Protein AF-A0A368U7F1-F1 (afdb_monomer_lite)

Radius of gyration: 12.05 Å; chains: 1; bounding box: 25×25×38 Å

Organism: NCBI:t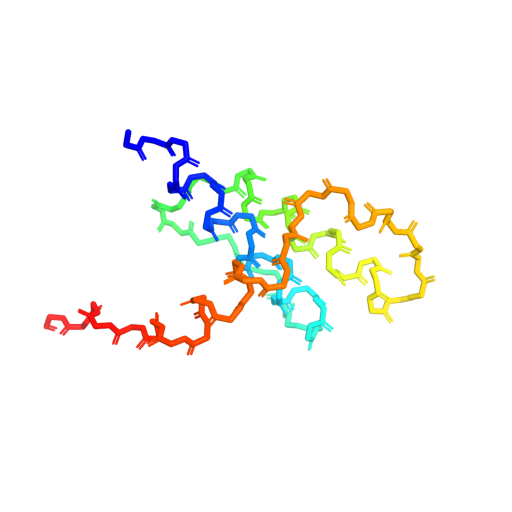xid2282306

pLDDT: mean 71.11, std 15.4, range [36.59, 90.94]

Foldseek 3Di:
DVVVLLLLLLLCLLVCLLVVHDDDQDPPRPSVNSPNSNV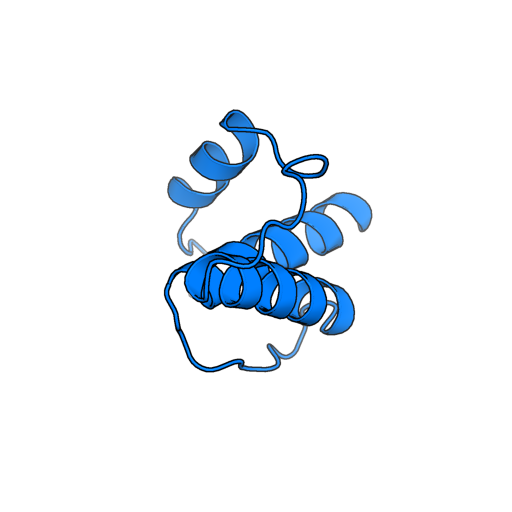NNVCVNVVNDDDPPRDDPVRNVVSVVDDDPPDD

Structure (mmCIF, N/CA/C/O backbone):
data_AF-A0A368U7F1-F1
#
_entry.id   AF-A0A368U7F1-F1
#
loop_
_atom_site.group_PDB
_atom_site.id
_atom_site.type_symbol
_atom_site.label_atom_id
_atom_site.label_alt_id
_atom_site.label_comp_id
_atom_site.label_asym_id
_atom_site.label_entity_id
_atom_site.label_seq_id
_atom_site.pdbx_PDB_ins_code
_atom_site.Cartn_x
_atom_site.Cartn_y
_atom_site.Cartn_z
_atom_site.occupancy
_atom_site.B_iso_or_equiv
_atom_site.auth_seq_id
_atom_site.auth_comp_id
_atom_site.auth_asym_id
_atom_site.auth_atom_id
_atom_site.pdbx_PDB_model_num
ATOM 1 N N . MET A 1 1 ? -7.101 15.718 11.058 1.00 55.34 1 MET A N 1
ATOM 2 C CA . MET A 1 1 ? -7.119 14.295 11.476 1.00 55.34 1 MET A CA 1
ATOM 3 C C . MET A 1 1 ? -7.400 13.341 10.308 1.00 55.34 1 MET A C 1
ATOM 5 O O . MET A 1 1 ? -6.567 12.489 10.025 1.00 55.34 1 MET A O 1
ATOM 9 N N . TYR A 1 2 ? -8.481 13.547 9.544 1.00 62.66 2 TYR A N 1
ATOM 10 C CA . TYR A 1 2 ? -8.871 12.705 8.400 1.00 62.66 2 TYR A CA 1
ATOM 11 C C . TYR A 1 2 ? -7.794 12.509 7.313 1.00 62.66 2 TYR A C 1
ATOM 13 O O . TYR A 1 2 ? -7.541 11.379 6.908 1.00 62.66 2 TYR A O 1
ATOM 21 N N . ARG A 1 3 ? -7.091 13.567 6.876 1.00 68.62 3 ARG A N 1
ATOM 22 C CA . ARG A 1 3 ? -6.083 13.493 5.789 1.00 68.62 3 ARG A CA 1
ATOM 23 C C . ARG A 1 3 ? -4.976 12.453 6.036 1.00 68.62 3 ARG A C 1
ATOM 25 O O . ARG A 1 3 ? -4.535 11.808 5.091 1.00 68.62 3 ARG A O 1
ATOM 32 N N . ARG A 1 4 ? -4.556 12.268 7.295 1.00 76.19 4 ARG A N 1
ATOM 33 C CA . ARG A 1 4 ? -3.522 11.291 7.681 1.00 76.19 4 ARG A CA 1
ATOM 34 C C . ARG A 1 4 ? -4.051 9.858 7.604 1.00 76.19 4 ARG A C 1
ATOM 36 O O . ARG A 1 4 ? -3.371 9.002 7.061 1.00 76.19 4 ARG A O 1
ATOM 43 N N . ILE A 1 5 ? -5.286 9.625 8.050 1.00 77.19 5 ILE A N 1
ATOM 44 C CA . ILE A 1 5 ? -5.954 8.315 7.966 1.00 77.19 5 ILE A CA 1
ATOM 45 C C . ILE A 1 5 ? -6.126 7.896 6.500 1.00 77.19 5 ILE A C 1
ATOM 47 O O . ILE A 1 5 ? -5.746 6.793 6.124 1.00 77.19 5 ILE A O 1
ATOM 51 N N . TYR A 1 6 ? -6.616 8.804 5.648 1.00 81.06 6 TYR A N 1
ATOM 52 C CA . TYR A 1 6 ? -6.759 8.559 4.208 1.00 81.06 6 TYR A CA 1
ATOM 53 C C . TYR A 1 6 ? -5.418 8.282 3.516 1.00 81.06 6 TYR A C 1
ATOM 55 O O . TYR A 1 6 ? -5.357 7.466 2.598 1.00 81.06 6 TYR A O 1
ATOM 63 N N . ARG A 1 7 ? -4.342 8.952 3.942 1.00 81.44 7 ARG A N 1
ATOM 64 C CA . ARG A 1 7 ? -3.010 8.747 3.370 1.00 81.44 7 ARG A CA 1
ATOM 65 C C . ARG A 1 7 ? -2.382 7.433 3.817 1.00 81.44 7 ARG A C 1
ATOM 67 O O . ARG A 1 7 ? -1.873 6.707 2.974 1.00 81.44 7 ARG A O 1
ATOM 74 N N . ASN A 1 8 ? -2.497 7.091 5.097 1.00 84.50 8 ASN A N 1
ATOM 75 C CA . ASN A 1 8 ? -2.041 5.805 5.621 1.00 84.50 8 ASN A CA 1
ATOM 76 C C . ASN A 1 8 ? -2.794 4.641 4.963 1.00 84.50 8 ASN A C 1
ATOM 78 O O . ASN A 1 8 ? -2.175 3.650 4.598 1.00 84.50 8 ASN A O 1
ATOM 82 N N . ALA A 1 9 ? -4.104 4.791 4.735 1.00 84.25 9 ALA A N 1
ATOM 83 C CA . ALA A 1 9 ? -4.907 3.820 3.995 1.00 84.25 9 ALA A CA 1
ATOM 84 C C . ALA A 1 9 ? -4.349 3.564 2.590 1.00 84.25 9 ALA A C 1
ATOM 86 O O . ALA A 1 9 ? -4.180 2.414 2.194 1.00 84.25 9 ALA A O 1
ATOM 87 N N . TRP A 1 10 ? -4.034 4.633 1.853 1.00 87.19 10 TRP A N 1
ATOM 88 C CA . TRP A 1 10 ? -3.452 4.527 0.516 1.00 87.19 10 TRP A CA 1
ATOM 89 C C . TRP A 1 10 ? -2.055 3.893 0.545 1.00 87.19 10 TRP A C 1
ATOM 91 O O . TRP A 1 10 ? -1.794 2.986 -0.236 1.00 87.19 10 TRP A O 1
ATOM 101 N N . ILE A 1 11 ? -1.185 4.292 1.481 1.00 86.50 11 ILE A N 1
ATOM 102 C CA . ILE A 1 11 ? 0.165 3.713 1.612 1.00 86.50 11 ILE A CA 1
ATOM 103 C C . ILE A 1 11 ? 0.079 2.213 1.912 1.00 86.50 11 ILE A C 1
ATOM 105 O O . ILE A 1 11 ? 0.779 1.418 1.288 1.00 86.50 11 ILE A O 1
ATOM 109 N N . GLN A 1 12 ? -0.801 1.818 2.833 1.00 86.00 12 GLN A N 1
ATOM 110 C CA . GLN A 1 12 ? -1.004 0.416 3.186 1.00 86.00 12 GLN A CA 1
ATOM 111 C C . GLN A 1 12 ? -1.474 -0.399 1.977 1.00 86.00 12 GLN A C 1
ATOM 113 O O . GLN A 1 12 ? -0.918 -1.459 1.701 1.00 86.00 12 GLN A O 1
ATOM 118 N N . 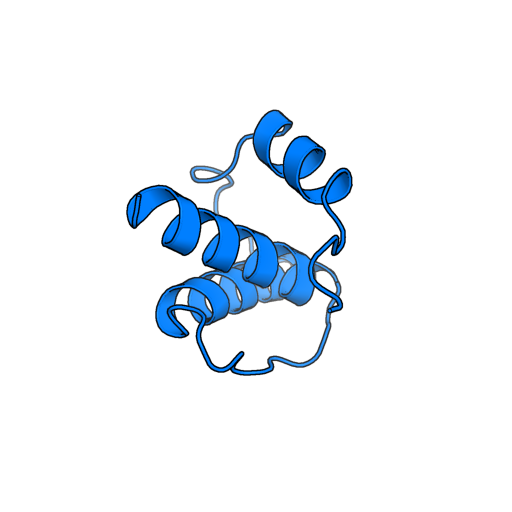GLY A 1 13 ? -2.445 0.130 1.225 1.00 88.06 13 GLY A N 1
ATOM 119 C CA . GLY A 1 13 ? -2.894 -0.470 -0.027 1.00 88.06 13 GLY A CA 1
ATOM 120 C C . GLY A 1 13 ? -1.740 -0.647 -1.008 1.00 88.06 13 GLY A C 1
ATOM 121 O O . GLY A 1 13 ? -1.515 -1.753 -1.485 1.00 88.06 13 GLY A O 1
ATOM 122 N N . PHE A 1 14 ? -0.964 0.412 -1.246 1.00 89.69 14 PHE A N 1
ATOM 123 C CA . PHE A 1 14 ? 0.177 0.400 -2.164 1.00 89.69 14 PHE A CA 1
ATOM 124 C C . PHE A 1 14 ? 1.195 -0.684 -1.824 1.00 89.69 14 PHE A C 1
ATOM 126 O O . PHE A 1 14 ? 1.590 -1.455 -2.696 1.00 89.69 14 PHE A O 1
ATOM 133 N N . LEU A 1 15 ? 1.568 -0.804 -0.552 1.00 87.75 15 LEU A N 1
ATOM 134 C CA . LEU A 1 15 ? 2.504 -1.834 -0.108 1.00 87.75 15 LEU A CA 1
ATOM 135 C C . LEU A 1 15 ? 1.931 -3.250 -0.252 1.00 87.75 15 LEU A C 1
ATOM 137 O O . LEU A 1 15 ? 2.662 -4.170 -0.612 1.00 87.75 15 LEU A O 1
ATOM 141 N N . ASP A 1 16 ? 0.643 -3.447 0.030 1.00 90.19 16 ASP A N 1
ATOM 142 C CA . ASP A 1 16 ? -0.002 -4.753 -0.123 1.00 90.19 16 ASP A CA 1
ATOM 143 C C . ASP A 1 16 ? -0.110 -5.165 -1.602 1.00 90.19 16 ASP A C 1
ATOM 145 O O . ASP A 1 16 ? 0.156 -6.324 -1.929 1.00 90.19 16 ASP A O 1
ATOM 149 N N . GLY A 1 17 ? -0.425 -4.219 -2.491 1.00 88.50 17 GLY A N 1
ATOM 150 C CA . GLY A 1 17 ? -0.460 -4.433 -3.939 1.00 88.50 17 GLY A CA 1
ATOM 151 C C . GLY A 1 17 ? 0.923 -4.724 -4.524 1.00 88.50 17 GLY A C 1
ATOM 152 O O . GLY A 1 17 ? 1.081 -5.673 -5.290 1.00 88.50 17 GLY A O 1
ATOM 153 N N . GLU A 1 18 ? 1.946 -3.971 -4.105 1.00 88.25 18 GLU A N 1
ATOM 154 C CA . GLU A 1 18 ? 3.341 -4.185 -4.519 1.00 88.25 18 GLU A CA 1
ATOM 155 C C . GLU A 1 18 ? 3.865 -5.562 -4.086 1.00 88.25 18 GLU A C 1
ATOM 157 O O . GLU A 1 18 ? 4.649 -6.183 -4.794 1.00 88.25 18 GLU A O 1
ATOM 162 N N . ARG A 1 19 ? 3.396 -6.076 -2.944 1.00 88.44 19 ARG A N 1
ATOM 163 C CA . ARG A 1 19 ? 3.731 -7.422 -2.450 1.00 88.44 19 ARG A CA 1
ATOM 164 C C . ARG A 1 19 ? 2.893 -8.537 -3.082 1.00 88.44 19 ARG A C 1
ATOM 166 O O . ARG A 1 19 ? 3.085 -9.696 -2.727 1.00 88.44 19 ARG A O 1
ATOM 173 N N . GLY A 1 20 ? 1.940 -8.209 -3.955 1.00 86.50 20 GLY A N 1
ATOM 174 C CA . GLY A 1 20 ? 1.063 -9.186 -4.605 1.00 86.50 20 GLY A CA 1
ATOM 175 C C . GLY A 1 20 ? 0.044 -9.839 -3.668 1.00 86.50 20 GLY A C 1
ATOM 176 O O . GLY A 1 20 ? -0.463 -10.920 -3.965 1.00 86.50 20 GLY A O 1
ATOM 177 N N . LYS A 1 21 ? -0.272 -9.218 -2.524 1.00 88.69 21 LYS A N 1
ATOM 178 C CA . LYS A 1 21 ? -1.326 -9.731 -1.641 1.00 88.69 21 LYS A CA 1
ATOM 179 C C . LYS A 1 21 ? -2.685 -9.587 -2.315 1.00 88.69 21 LYS A C 1
ATOM 181 O O . LYS A 1 21 ? -2.939 -8.584 -2.976 1.00 88.69 21 LYS A O 1
ATOM 186 N N . ARG A 1 22 ? -3.597 -10.538 -2.083 1.00 84.75 22 ARG A N 1
ATOM 187 C CA . ARG A 1 22 ? -4.999 -10.405 -2.516 1.00 84.75 22 ARG A CA 1
ATOM 188 C C . ARG A 1 22 ? -5.613 -9.128 -1.944 1.00 84.75 22 ARG A C 1
ATOM 190 O O . ARG A 1 22 ? -5.467 -8.860 -0.752 1.00 84.75 22 ARG A O 1
ATOM 197 N N . HIS A 1 23 ? -6.318 -8.378 -2.790 1.00 84.62 23 HIS A N 1
ATOM 198 C CA . HIS A 1 23 ? -7.086 -7.215 -2.353 1.00 84.62 23 HIS A CA 1
ATOM 199 C C . HIS A 1 23 ? -8.114 -7.642 -1.303 1.00 84.62 23 HIS A C 1
ATOM 201 O O . HIS A 1 23 ? -8.853 -8.610 -1.496 1.00 84.62 23 HIS A O 1
ATOM 207 N N . GLN A 1 24 ? -8.147 -6.924 -0.184 1.00 76.75 24 GLN A N 1
ATOM 208 C CA . GLN A 1 24 ? -9.176 -7.076 0.833 1.00 76.75 24 GLN A CA 1
ATOM 209 C C . GLN A 1 24 ? -9.723 -5.702 1.188 1.00 76.75 24 GLN A C 1
ATOM 211 O O . GLN A 1 24 ? -8.985 -4.795 1.571 1.00 76.75 24 GLN A O 1
ATOM 216 N N . THR A 1 25 ? -11.039 -5.543 1.085 1.00 67.38 25 THR A N 1
ATOM 217 C CA . THR A 1 25 ? -11.687 -4.295 1.488 1.00 67.38 25 THR A CA 1
ATOM 218 C C . THR A 1 25 ? -11.730 -4.246 3.015 1.00 67.38 25 THR A C 1
ATOM 220 O O . THR A 1 25 ? -12.576 -4.881 3.643 1.00 67.38 25 THR A O 1
ATOM 223 N N . LEU A 1 26 ? -10.788 -3.527 3.628 1.00 62.84 26 LEU A N 1
ATOM 224 C CA . LEU A 1 26 ? -10.702 -3.400 5.083 1.00 62.84 26 LEU A CA 1
ATOM 225 C C . LEU A 1 26 ? -11.855 -2.535 5.620 1.00 62.84 26 LEU A C 1
ATOM 227 O O . LEU A 1 26 ? -11.977 -1.351 5.296 1.00 62.84 26 LEU A O 1
ATOM 231 N N . LYS A 1 27 ? -12.708 -3.133 6.458 1.00 59.03 27 LYS A N 1
ATOM 232 C CA . LYS A 1 27 ? -13.839 -2.465 7.122 1.00 59.03 27 LYS A CA 1
ATOM 233 C C . LYS A 1 27 ? -13.304 -1.404 8.100 1.00 59.03 27 LYS A C 1
ATOM 235 O O . LYS A 1 27 ? -12.442 -1.706 8.916 1.00 59.03 27 LYS A O 1
ATOM 240 N N . GLY A 1 28 ? -13.798 -0.165 8.024 1.00 61.53 28 GLY A N 1
ATOM 241 C CA . GLY A 1 28 ? -13.397 0.939 8.919 1.00 61.53 28 GLY A CA 1
ATOM 242 C C . GLY A 1 28 ? -12.222 1.799 8.428 1.00 61.53 28 GLY A C 1
ATOM 243 O O . GLY A 1 28 ? -11.974 2.870 8.977 1.00 61.53 28 GLY A O 1
ATOM 244 N N . ILE A 1 29 ? -11.545 1.394 7.353 1.00 62.81 29 ILE A N 1
ATOM 245 C CA . ILE A 1 29 ? -10.647 2.262 6.588 1.00 62.81 29 ILE A CA 1
ATOM 246 C C . ILE A 1 29 ? -11.487 2.914 5.486 1.00 62.81 29 ILE A C 1
ATOM 248 O O . ILE A 1 29 ? -12.399 2.268 4.969 1.00 62.81 29 ILE A O 1
ATOM 252 N N . PRO A 1 30 ? -11.225 4.169 5.084 1.00 63.88 30 PRO A N 1
ATOM 253 C CA . PRO A 1 30 ? -11.822 4.704 3.869 1.00 63.88 30 PRO A CA 1
ATOM 254 C C . PRO A 1 30 ? -11.426 3.844 2.660 1.00 63.88 30 PRO A C 1
ATOM 256 O O . PRO A 1 30 ? -10.373 4.048 2.049 1.00 63.88 30 PRO A O 1
ATOM 259 N N . GLY A 1 31 ? -12.271 2.856 2.344 1.00 65.31 31 GLY A N 1
ATOM 260 C CA . GLY A 1 31 ? -11.961 1.733 1.456 1.00 65.31 31 GLY A CA 1
ATOM 261 C C . GLY A 1 31 ? -11.533 2.163 0.058 1.00 65.31 31 GLY A C 1
ATOM 262 O O . GLY A 1 31 ? -10.707 1.501 -0.564 1.00 65.31 31 GLY A O 1
ATOM 263 N N . PHE A 1 32 ? -11.993 3.333 -0.389 1.00 79.31 32 PHE A N 1
ATOM 264 C CA . PHE A 1 32 ? -11.572 3.944 -1.645 1.00 79.31 32 PHE A CA 1
ATOM 265 C C . PHE A 1 32 ? -10.064 4.247 -1.689 1.00 79.31 32 PHE A C 1
ATOM 267 O O . PHE A 1 32 ? -9.408 3.982 -2.691 1.00 79.31 32 PHE A O 1
ATOM 274 N N . ARG A 1 33 ? -9.468 4.758 -0.601 1.00 83.38 33 ARG A N 1
ATOM 275 C CA . ARG A 1 33 ? -8.035 5.102 -0.596 1.00 83.38 33 ARG A CA 1
ATOM 276 C C . ARG A 1 33 ? -7.139 3.879 -0.526 1.00 83.38 33 ARG A C 1
ATOM 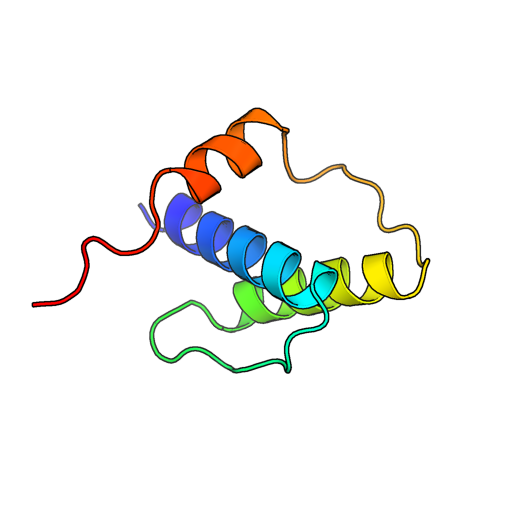278 O O . ARG A 1 33 ? -6.151 3.848 -1.250 1.00 83.38 33 ARG A O 1
ATOM 285 N N . TYR A 1 34 ? -7.498 2.891 0.292 1.00 86.00 34 TYR A N 1
ATOM 286 C CA . TYR A 1 34 ? -6.789 1.611 0.322 1.00 86.00 34 TYR A CA 1
ATOM 287 C C . TYR A 1 34 ? -6.823 0.931 -1.045 1.00 86.00 34 TYR A C 1
ATOM 289 O O . TYR A 1 34 ? -5.787 0.529 -1.560 1.00 86.00 34 TYR A O 1
ATOM 297 N N . THR A 1 35 ? -8.000 0.882 -1.669 1.00 86.56 35 THR A N 1
ATOM 298 C CA . THR A 1 35 ? -8.172 0.269 -2.990 1.00 86.56 35 THR A CA 1
ATOM 299 C C . THR A 1 35 ? -7.332 0.964 -4.056 1.00 86.56 35 THR A C 1
ATOM 301 O O . THR A 1 35 ? -6.629 0.279 -4.791 1.00 86.56 35 THR A O 1
ATOM 304 N N . ASN A 1 36 ? -7.316 2.302 -4.091 1.00 86.44 36 ASN A N 1
ATOM 305 C CA . ASN A 1 36 ? -6.462 3.038 -5.029 1.00 86.44 36 ASN A CA 1
ATOM 306 C C . ASN A 1 36 ? -4.981 2.721 -4.817 1.00 86.44 36 ASN A C 1
ATOM 308 O O . ASN A 1 36 ? -4.278 2.428 -5.776 1.00 86.44 36 ASN A O 1
ATOM 312 N N . GLY A 1 37 ? -4.530 2.709 -3.559 1.00 87.69 37 GLY A N 1
ATOM 313 C CA . GLY A 1 37 ? -3.165 2.317 -3.232 1.00 87.69 37 GLY A CA 1
ATOM 314 C C . GLY A 1 37 ? -2.852 0.916 -3.747 1.00 87.69 37 GLY A C 1
ATOM 315 O O . GLY A 1 37 ? -1.875 0.732 -4.461 1.00 87.69 37 GLY A O 1
ATOM 316 N N . TRP A 1 38 ? -3.711 -0.059 -3.444 1.00 90.94 38 TRP A N 1
ATOM 317 C CA . TRP A 1 38 ? -3.523 -1.453 -3.847 1.00 90.94 38 TRP A CA 1
ATOM 318 C C . TRP A 1 38 ? -3.437 -1.625 -5.359 1.00 90.94 38 TRP A C 1
ATOM 320 O O . TRP A 1 38 ? -2.533 -2.308 -5.832 1.00 90.94 38 TRP A O 1
ATOM 330 N N . ILE A 1 39 ? -4.305 -0.955 -6.120 1.00 87.94 39 ILE A N 1
ATOM 331 C CA . ILE A 1 39 ? -4.258 -0.970 -7.587 1.00 87.94 39 ILE A CA 1
ATOM 332 C C . ILE A 1 39 ? -2.922 -0.409 -8.085 1.00 87.94 39 ILE A C 1
ATOM 334 O O . ILE A 1 39 ? -2.270 -1.038 -8.913 1.00 87.94 39 ILE A O 1
ATOM 338 N N . GLU A 1 40 ? -2.485 0.738 -7.561 1.00 88.06 40 GLU A N 1
ATOM 339 C CA . GLU A 1 40 ? -1.224 1.373 -7.965 1.00 88.06 40 GLU A CA 1
ATOM 340 C C . GLU A 1 40 ? 0.003 0.511 -7.616 1.00 88.06 40 GLU A C 1
ATOM 342 O O . GLU A 1 40 ? 0.923 0.371 -8.424 1.00 88.06 40 GLU A O 1
ATOM 347 N N . GLY A 1 41 ? 0.008 -0.114 -6.437 1.00 87.25 41 GLY A N 1
ATOM 348 C CA . GLY A 1 41 ? 1.063 -1.033 -6.013 1.00 87.25 41 GLY A CA 1
ATOM 349 C C . GLY A 1 41 ? 1.093 -2.317 -6.841 1.00 87.25 41 GLY A C 1
ATOM 350 O O . GLY A 1 41 ? 2.160 -2.771 -7.251 1.00 87.25 41 GLY A O 1
ATOM 351 N N . HIS A 1 42 ? -0.074 -2.887 -7.139 1.00 86.88 42 HIS A N 1
ATOM 352 C CA . HIS A 1 42 ? -0.175 -4.101 -7.942 1.00 86.88 42 HIS A CA 1
ATOM 353 C C . HIS A 1 42 ? 0.190 -3.844 -9.408 1.00 86.88 42 HIS A C 1
ATOM 355 O O . HIS A 1 42 ? 0.894 -4.643 -10.021 1.00 86.88 42 HIS A O 1
ATOM 361 N N . ALA A 1 43 ? -0.178 -2.680 -9.945 1.00 81.88 43 ALA A N 1
ATOM 362 C CA . ALA A 1 43 ? 0.285 -2.220 -11.248 1.00 81.88 43 ALA A CA 1
ATOM 363 C C . ALA A 1 43 ? 1.821 -2.122 -11.290 1.00 81.88 43 ALA A C 1
ATOM 365 O O . ALA A 1 43 ? 2.434 -2.612 -12.236 1.00 81.88 43 ALA A O 1
ATOM 366 N N . LYS A 1 44 ? 2.453 -1.583 -10.236 1.00 83.44 44 LYS A N 1
ATOM 367 C CA . LYS A 1 44 ? 3.918 -1.556 -10.112 1.00 83.44 44 LYS A CA 1
ATOM 368 C C . LYS A 1 44 ? 4.532 -2.960 -10.095 1.00 83.44 44 LYS A C 1
ATOM 370 O O . LYS A 1 44 ? 5.531 -3.169 -10.777 1.00 83.44 44 LYS A O 1
ATOM 375 N N . LEU A 1 45 ? 3.950 -3.909 -9.354 1.00 81.44 45 LEU A N 1
ATOM 376 C CA . LEU A 1 45 ? 4.397 -5.312 -9.346 1.00 81.44 45 LEU A CA 1
ATOM 377 C C . LEU A 1 45 ? 4.370 -5.924 -10.754 1.00 81.44 45 LEU A C 1
ATOM 379 O O . LEU A 1 45 ? 5.289 -6.640 -11.135 1.00 81.44 45 LEU A O 1
ATOM 383 N N . LEU A 1 46 ? 3.336 -5.610 -11.534 1.00 78.56 46 LEU A N 1
ATOM 384 C CA . LEU A 1 46 ? 3.174 -6.061 -12.918 1.00 78.56 46 LEU A CA 1
ATOM 385 C C . LEU A 1 46 ? 4.057 -5.293 -13.925 1.00 78.56 46 LEU A C 1
ATOM 387 O O . LEU A 1 46 ? 3.961 -5.533 -15.125 1.00 78.56 46 LEU A O 1
ATOM 391 N N . GLY A 1 47 ? 4.912 -4.371 -13.464 1.00 75.56 47 GLY A N 1
ATOM 392 C CA . GLY A 1 47 ? 5.821 -3.592 -14.309 1.00 75.56 47 GLY A CA 1
ATOM 393 C C . GLY A 1 47 ? 5.217 -2.319 -14.914 1.00 75.56 47 GLY A C 1
ATOM 394 O O . GLY A 1 47 ? 5.889 -1.634 -15.684 1.00 75.56 47 GLY A O 1
ATOM 395 N N . TYR A 1 48 ? 3.983 -1.946 -14.554 1.00 68.31 48 TYR A N 1
ATOM 396 C CA . TYR A 1 48 ? 3.366 -0.694 -14.994 1.00 68.31 48 TYR A CA 1
ATOM 397 C C . TYR A 1 48 ? 3.860 0.484 -14.138 1.00 68.31 48 TYR A C 1
ATOM 399 O O . TYR A 1 48 ? 3.669 0.540 -12.922 1.00 68.31 48 TYR A O 1
ATOM 407 N N . GLY A 1 49 ? 4.505 1.463 -14.773 1.00 53.47 49 GLY A N 1
ATOM 408 C CA . GLY A 1 49 ? 5.083 2.622 -14.093 1.00 53.47 49 GLY A CA 1
ATOM 409 C C . GLY A 1 49 ? 4.061 3.707 -13.739 1.00 53.47 49 GLY A C 1
ATOM 410 O O . GLY A 1 49 ? 3.938 4.690 -14.467 1.00 53.47 49 GLY A O 1
ATOM 411 N N . TYR A 1 50 ? 3.397 3.610 -12.583 1.00 52.25 50 TYR A N 1
ATOM 412 C CA . TYR A 1 50 ? 2.768 4.785 -11.966 1.00 52.25 50 TYR A CA 1
ATOM 413 C C . TYR A 1 50 ? 3.866 5.684 -11.381 1.00 52.25 50 TYR A C 1
ATOM 415 O O . TYR A 1 50 ? 4.635 5.279 -10.506 1.00 52.25 50 TYR A O 1
ATOM 423 N N . ARG A 1 51 ? 3.997 6.912 -11.903 1.00 47.72 51 ARG A N 1
ATOM 424 C CA . ARG A 1 51 ? 5.019 7.867 -11.446 1.00 47.72 51 ARG A CA 1
ATOM 425 C C . ARG A 1 51 ? 4.879 8.083 -9.938 1.00 47.72 51 ARG A C 1
ATOM 427 O O . ARG A 1 51 ? 3.828 8.495 -9.460 1.00 47.72 51 ARG A O 1
ATOM 434 N N . ARG A 1 52 ? 5.988 7.855 -9.230 1.00 52.22 5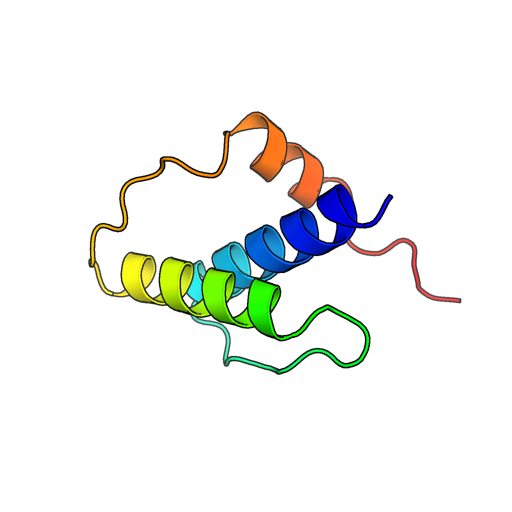2 ARG A N 1
ATOM 435 C CA . ARG A 1 52 ? 6.240 7.925 -7.776 1.00 52.22 52 ARG A CA 1
ATOM 436 C C . ARG A 1 52 ? 6.004 9.325 -7.153 1.00 52.22 52 ARG A C 1
ATOM 438 O O . ARG A 1 52 ? 6.784 9.770 -6.324 1.00 52.22 52 ARG A O 1
ATOM 445 N N . ARG A 1 53 ? 4.974 10.071 -7.575 1.00 53.97 53 ARG A N 1
ATOM 446 C CA . ARG A 1 53 ? 4.723 11.477 -7.197 1.00 53.97 53 ARG A CA 1
ATOM 447 C C . ARG A 1 53 ? 4.009 11.655 -5.849 1.00 53.97 53 ARG A C 1
ATOM 449 O O . ARG A 1 53 ? 3.879 12.791 -5.409 1.00 53.97 53 ARG A O 1
ATOM 456 N N . TYR A 1 54 ? 3.552 10.578 -5.198 1.00 55.72 54 TYR A N 1
ATOM 457 C CA . TYR A 1 54 ? 2.629 10.674 -4.051 1.00 55.72 54 TYR A CA 1
ATOM 458 C C . TYR A 1 54 ? 3.150 10.134 -2.701 1.00 55.72 54 TYR A C 1
ATOM 460 O O . TYR A 1 54 ? 2.503 10.364 -1.672 1.00 55.72 54 TYR A O 1
ATOM 468 N N . ALA A 1 55 ? 4.322 9.486 -2.656 1.00 56.12 55 ALA A N 1
ATOM 469 C CA . ALA A 1 55 ? 4.906 8.961 -1.416 1.00 56.12 55 ALA A CA 1
ATOM 470 C C . ALA A 1 55 ? 6.423 9.172 -1.352 1.00 56.12 55 ALA A C 1
ATOM 472 O O . ALA A 1 55 ? 7.143 8.808 -2.281 1.00 56.12 55 ALA A O 1
ATOM 473 N N . THR A 1 56 ? 6.896 9.755 -0.251 1.00 62.09 56 THR A N 1
ATOM 474 C CA . THR A 1 56 ? 8.328 9.932 0.039 1.00 62.09 56 THR A CA 1
ATOM 475 C C . THR A 1 56 ? 8.884 8.722 0.797 1.00 62.09 56 THR A C 1
ATOM 477 O O . THR A 1 56 ? 8.153 8.049 1.524 1.00 62.09 56 THR A O 1
ATOM 480 N N . GLU A 1 57 ? 10.185 8.441 0.667 1.00 59.75 57 GLU A N 1
ATOM 481 C CA . GLU A 1 57 ? 10.866 7.330 1.367 1.00 59.75 57 GLU A CA 1
ATOM 482 C C . GLU A 1 57 ? 10.672 7.377 2.887 1.00 59.75 57 GLU A C 1
ATOM 484 O O . GLU A 1 57 ? 10.362 6.364 3.511 1.00 59.75 57 GLU A O 1
ATOM 489 N N . LYS A 1 58 ? 10.711 8.580 3.462 1.00 60.88 58 LYS A N 1
ATOM 490 C CA . LYS A 1 58 ? 10.476 8.819 4.890 1.00 60.88 58 LYS A CA 1
ATOM 491 C C . LYS A 1 58 ? 9.099 8.333 5.366 1.00 60.88 58 LYS A C 1
ATOM 493 O O . LYS A 1 58 ? 8.956 7.865 6.491 1.00 60.88 58 LYS A O 1
ATOM 498 N N . GLU A 1 59 ? 8.075 8.432 4.520 1.00 59.69 59 GLU A N 1
ATOM 499 C CA . GLU A 1 59 ? 6.708 7.996 4.846 1.00 59.69 59 GLU A CA 1
ATOM 500 C C . GLU A 1 59 ? 6.564 6.472 4.769 1.00 59.69 59 GLU A C 1
ATOM 502 O O . GLU A 1 59 ? 5.825 5.870 5.551 1.00 59.69 59 GLU A O 1
ATOM 507 N N . ILE A 1 60 ? 7.317 5.838 3.868 1.00 64.06 60 ILE A N 1
ATOM 508 C CA . ILE A 1 60 ? 7.389 4.379 3.750 1.00 64.06 60 ILE A CA 1
ATOM 509 C C . ILE A 1 60 ? 8.081 3.795 4.987 1.00 64.06 60 ILE A C 1
ATOM 5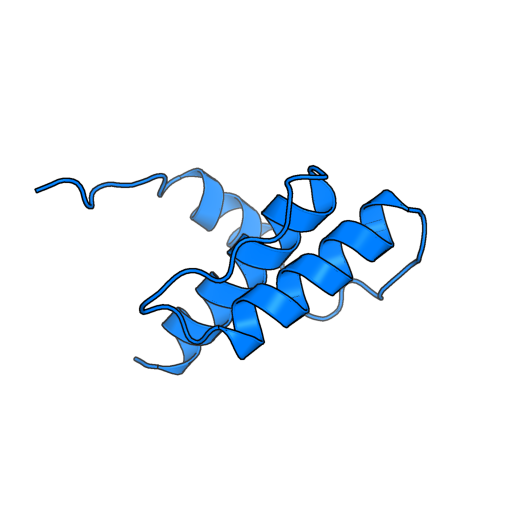11 O O . ILE A 1 60 ? 7.576 2.838 5.575 1.00 64.06 60 ILE A O 1
ATOM 515 N N . GLU A 1 61 ? 9.193 4.388 5.422 1.00 62.50 61 GLU A N 1
ATOM 516 C CA . GLU A 1 61 ? 9.931 3.940 6.609 1.00 62.50 61 GLU A CA 1
ATOM 517 C C . GLU A 1 61 ? 9.121 4.087 7.896 1.00 62.50 61 GLU A C 1
ATOM 519 O O . GLU A 1 61 ? 9.037 3.141 8.676 1.00 62.50 61 GLU A O 1
ATOM 524 N N . GLN A 1 62 ? 8.433 5.215 8.089 1.00 61.41 62 GLN A N 1
ATOM 525 C CA . GLN A 1 62 ? 7.569 5.405 9.257 1.00 61.41 62 GLN A CA 1
ATOM 526 C C . GLN A 1 62 ? 6.452 4.359 9.330 1.00 61.41 62 GLN A C 1
ATOM 528 O O . GLN A 1 62 ? 6.095 3.919 10.416 1.00 61.41 62 GLN A O 1
ATOM 533 N N . THR A 1 63 ? 5.930 3.899 8.193 1.00 57.53 63 THR A N 1
ATOM 534 C CA . THR A 1 63 ? 4.871 2.878 8.179 1.00 57.53 63 THR A CA 1
ATOM 535 C C . THR A 1 63 ? 5.409 1.481 8.528 1.00 57.53 63 THR A C 1
ATOM 537 O O . THR A 1 63 ? 4.679 0.660 9.075 1.00 57.53 63 THR A O 1
ATOM 540 N N . ARG A 1 64 ? 6.701 1.210 8.286 1.00 60.59 64 ARG A N 1
ATOM 541 C CA . ARG A 1 64 ? 7.356 -0.056 8.670 1.00 60.59 64 ARG A CA 1
ATOM 542 C C . ARG A 1 64 ? 7.596 -0.182 10.177 1.00 60.59 64 ARG A C 1
ATOM 544 O O . ARG A 1 64 ? 7.661 -1.303 10.666 1.00 60.59 64 ARG A O 1
ATOM 551 N N . VAL A 1 65 ? 7.716 0.941 10.891 1.00 54.88 65 VAL A N 1
ATOM 552 C CA . VAL A 1 65 ? 7.990 0.990 12.342 1.00 54.88 65 VAL A CA 1
ATOM 553 C C . VAL A 1 65 ? 6.710 0.908 13.191 1.00 54.88 65 VAL A C 1
ATOM 555 O O . VAL A 1 65 ? 6.781 0.561 14.364 1.00 54.88 65 VAL A O 1
ATOM 558 N N . PHE A 1 66 ? 5.526 1.131 12.605 1.00 46.28 66 PHE A N 1
ATOM 559 C CA . PHE A 1 66 ? 4.228 0.995 13.286 1.00 46.28 66 PHE A CA 1
ATOM 560 C C . PHE A 1 66 ? 3.403 -0.237 12.837 1.00 46.28 66 PHE A C 1
ATOM 562 O O . PHE A 1 66 ? 2.228 -0.079 12.487 1.00 46.28 66 PHE A O 1
ATOM 569 N N . PRO A 1 67 ? 3.933 -1.479 12.830 1.00 46.53 67 PRO A N 1
ATOM 570 C CA . PRO A 1 67 ? 3.075 -2.643 12.684 1.00 46.53 67 PRO A CA 1
ATOM 571 C C . PRO A 1 67 ? 2.310 -2.849 14.004 1.00 46.53 67 PRO A C 1
ATOM 573 O O . PRO A 1 67 ? 2.883 -3.269 14.998 1.00 46.53 67 PRO A O 1
ATOM 576 N N . ASN A 1 68 ? 1.014 -2.526 14.006 1.00 50.44 68 ASN A N 1
ATOM 577 C CA . ASN A 1 68 ? 0.013 -2.959 14.992 1.00 50.44 68 ASN A CA 1
ATOM 578 C C . ASN A 1 68 ? 0.411 -2.913 16.486 1.00 50.44 68 ASN A C 1
ATOM 580 O O . ASN A 1 68 ? 0.704 -3.934 17.096 1.00 50.44 68 ASN A O 1
ATOM 584 N N . THR A 1 69 ? 0.219 -1.759 17.127 1.00 44.06 69 THR A N 1
ATOM 585 C CA . THR A 1 69 ? -0.104 -1.675 18.570 1.00 44.06 69 THR A CA 1
ATOM 586 C C . THR A 1 69 ? -1.605 -1.472 18.805 1.00 44.06 69 THR A C 1
ATOM 588 O O . THR A 1 69 ? -2.026 -0.802 19.743 1.00 44.06 69 THR A O 1
ATOM 591 N N . ALA A 1 70 ? -2.439 -2.052 17.939 1.00 43.69 70 ALA A N 1
ATOM 592 C CA . ALA A 1 70 ? -3.891 -2.068 18.086 1.00 43.69 70 ALA A CA 1
ATOM 593 C C . ALA A 1 70 ? -4.401 -3.514 18.145 1.00 43.69 70 ALA A C 1
ATOM 595 O O . ALA A 1 70 ? -5.202 -3.934 17.315 1.00 43.69 70 ALA A O 1
ATOM 596 N N . THR A 1 71 ? -3.929 -4.268 19.136 1.00 42.12 71 THR A N 1
ATOM 597 C CA . THR A 1 71 ? -4.632 -5.463 19.610 1.00 42.12 71 THR A CA 1
ATOM 598 C C . THR A 1 71 ? -4.934 -5.219 21.080 1.00 42.12 71 THR A C 1
ATOM 600 O O . THR A 1 71 ? -4.024 -5.120 21.900 1.00 42.12 71 THR A O 1
ATOM 603 N N . ARG A 1 72 ? -6.215 -4.972 21.343 1.00 36.59 72 ARG A N 1
ATOM 604 C CA . ARG A 1 72 ? -6.816 -4.868 22.669 1.00 36.59 72 ARG A CA 1
ATOM 605 C C . ARG A 1 72 ? -7.023 -6.266 23.236 1.00 36.59 72 ARG A C 1
ATOM 607 O O . ARG A 1 72 ? -7.258 -7.174 22.406 1.00 36.59 72 ARG A O 1
#

Secondary structure (DSSP, 8-state):
-HHHHHHHHHHHHHHHHHTTPPP---TTS-HHHHHHHHHHHHHHHTT----S-S--HHHHHHHHH-S-----

Sequence (72 aa):
MYRRIYRNAWIQGFLDGERGKRHQTLKGIPGFRYTNGWIEGHAKLLGYGYRRRYATEKEIEQTRVFPNTATR